Protein AF-A0A239H8T3-F1 (afdb_monomer_lite)

Structure (mmCIF, N/CA/C/O backbone):
data_AF-A0A239H8T3-F1
#
_entry.id   AF-A0A239H8T3-F1
#
loop_
_atom_site.group_PDB
_atom_site.id
_atom_site.type_symbol
_atom_site.label_atom_id
_atom_site.label_alt_id
_atom_site.label_comp_id
_atom_site.label_asym_id
_atom_site.label_entity_id
_atom_site.label_seq_id
_atom_site.pdbx_PDB_ins_code
_atom_site.Cartn_x
_atom_site.Cartn_y
_atom_site.Cartn_z
_atom_site.occupancy
_atom_site.B_iso_or_equiv
_atom_site.auth_seq_id
_atom_site.auth_comp_id
_atom_site.auth_asym_id
_atom_site.auth_atom_id
_atom_site.pdbx_PDB_model_num
ATOM 1 N N . MET A 1 1 ? -16.292 15.828 -3.396 1.00 38.59 1 MET A N 1
ATOM 2 C CA . MET A 1 1 ? -16.364 14.402 -3.014 1.00 38.59 1 MET A CA 1
ATOM 3 C C . MET A 1 1 ? -16.924 14.346 -1.607 1.00 38.59 1 MET A C 1
ATOM 5 O O . MET A 1 1 ? -16.300 14.909 -0.719 1.00 38.59 1 MET A O 1
ATOM 9 N N . SER A 1 2 ? -18.115 13.776 -1.416 1.00 39.41 2 SER A N 1
ATOM 10 C CA . SER A 1 2 ? -18.620 13.500 -0.067 1.00 39.41 2 SER A CA 1
ATOM 11 C C . SER A 1 2 ? -17.857 12.286 0.452 1.00 39.41 2 SER A C 1
ATOM 13 O O . SER A 1 2 ? -17.904 11.229 -0.177 1.00 39.41 2 SER A O 1
ATOM 15 N N . PHE A 1 3 ? -17.076 12.453 1.519 1.00 52.19 3 PHE A N 1
ATOM 16 C CA . PHE A 1 3 ? -16.416 11.324 2.165 1.00 52.19 3 PHE A CA 1
ATOM 17 C C . PHE A 1 3 ? -17.502 10.386 2.695 1.00 52.19 3 PHE A C 1
ATOM 19 O O . PHE A 1 3 ? -18.451 10.830 3.338 1.00 52.19 3 PHE A O 1
ATOM 26 N N . THR A 1 4 ? -17.395 9.098 2.371 1.00 54.81 4 THR A N 1
ATOM 27 C CA . THR A 1 4 ? -18.337 8.059 2.800 1.00 54.81 4 THR A CA 1
ATOM 28 C C . THR A 1 4 ? -18.639 8.177 4.291 1.00 54.81 4 THR A C 1
ATOM 30 O O . THR A 1 4 ? -17.715 8.234 5.101 1.00 54.81 4 THR A O 1
ATOM 33 N N . ASN A 1 5 ? -19.931 8.201 4.632 1.00 66.75 5 ASN A N 1
ATOM 34 C CA . ASN A 1 5 ? -20.439 8.231 6.002 1.00 66.75 5 ASN A CA 1
ATOM 35 C C . ASN A 1 5 ? -19.766 7.119 6.829 1.00 66.75 5 ASN A C 1
ATOM 37 O O . ASN A 1 5 ? -20.035 5.936 6.612 1.00 66.75 5 ASN A O 1
ATOM 41 N N . ARG A 1 6 ? -18.844 7.488 7.728 1.00 79.75 6 ARG A N 1
ATOM 42 C CA . ARG A 1 6 ? -18.224 6.544 8.664 1.00 79.75 6 ARG A CA 1
ATOM 43 C C . ARG A 1 6 ? -19.158 6.396 9.863 1.00 79.75 6 ARG A C 1
ATOM 45 O O . ARG A 1 6 ? -19.309 7.372 10.600 1.00 79.75 6 ARG A O 1
ATOM 52 N N . PRO A 1 7 ? -19.778 5.224 10.093 1.00 85.88 7 PRO A N 1
ATOM 53 C CA . PRO A 1 7 ? -20.494 5.014 11.339 1.00 85.88 7 PRO A CA 1
ATOM 54 C C . PRO A 1 7 ? -19.500 5.123 12.509 1.00 85.88 7 PRO A C 1
ATOM 56 O O . PRO A 1 7 ? -18.361 4.665 12.377 1.00 85.88 7 PRO A O 1
ATOM 59 N N . PRO A 1 8 ? -19.903 5.724 13.639 1.00 90.12 8 PRO A N 1
ATOM 60 C CA . PRO A 1 8 ? -19.062 5.779 14.829 1.00 90.12 8 PRO A CA 1
ATOM 61 C C . PRO A 1 8 ? -18.822 4.369 15.384 1.00 90.12 8 PRO A C 1
ATOM 63 O O . PRO A 1 8 ? -19.664 3.481 15.214 1.00 90.12 8 PRO A O 1
ATOM 66 N N . TRP A 1 9 ? -17.705 4.161 16.084 1.00 92.31 9 TRP A N 1
ATOM 67 C CA . TRP A 1 9 ? -17.278 2.850 16.590 1.00 92.31 9 TRP A CA 1
ATOM 68 C C . TRP A 1 9 ? -18.350 2.133 17.415 1.00 92.31 9 TRP A C 1
ATOM 70 O O . TRP A 1 9 ? -18.563 0.935 17.251 1.00 92.31 9 TRP A O 1
ATOM 80 N N . HIS A 1 10 ? -19.093 2.855 18.256 1.00 90.88 10 HIS A N 1
ATOM 81 C CA . HIS A 1 10 ? -20.145 2.254 19.084 1.00 90.88 10 HIS A CA 1
ATOM 82 C C . HIS A 1 10 ? -21.311 1.660 18.269 1.00 90.88 10 HIS A C 1
ATOM 84 O O . HIS A 1 10 ? -22.061 0.841 18.794 1.00 90.88 10 HIS A O 1
ATOM 90 N N . LYS A 1 11 ? -21.465 2.046 16.993 1.00 91.25 11 LYS A N 1
ATOM 91 C CA . LYS A 1 11 ? -22.441 1.466 16.053 1.00 91.25 11 LYS A CA 1
ATOM 92 C C . LYS A 1 11 ? -21.863 0.333 15.203 1.00 91.25 11 LYS A C 1
ATOM 94 O O . LYS A 1 11 ? -22.571 -0.194 14.348 1.00 91.25 11 LYS A O 1
ATOM 99 N N . ALA A 1 12 ? -20.597 -0.033 15.398 1.00 90.00 12 ALA A N 1
ATOM 100 C CA . ALA A 1 12 ? -20.003 -1.175 14.723 1.00 90.00 12 ALA A CA 1
ATOM 101 C C . ALA A 1 12 ? -20.690 -2.492 15.154 1.00 90.00 12 ALA A C 1
ATOM 103 O O . ALA A 1 12 ? -21.079 -2.622 16.326 1.00 90.00 12 ALA A O 1
ATOM 104 N N . PRO A 1 13 ? -20.815 -3.472 14.235 1.00 90.19 13 PRO A N 1
ATOM 105 C CA . PRO A 1 13 ? -21.296 -4.816 14.550 1.00 90.19 13 PRO A CA 1
ATOM 106 C C . PRO A 1 13 ? -20.614 -5.416 15.790 1.00 90.19 13 PRO A C 1
ATOM 108 O O . PRO A 1 13 ? -19.442 -5.153 16.062 1.00 90.19 13 PRO A O 1
ATOM 111 N N . ALA A 1 14 ? -21.369 -6.168 16.594 1.00 90.69 14 ALA A N 1
ATOM 112 C CA . ALA A 1 14 ? -20.890 -6.663 17.887 1.00 90.69 14 ALA A CA 1
ATOM 113 C C . ALA A 1 14 ? -19.728 -7.658 17.747 1.00 90.69 14 ALA A C 1
ATOM 115 O O . ALA A 1 14 ? -18.782 -7.598 18.526 1.00 90.69 14 ALA A O 1
ATOM 116 N N . ASP A 1 15 ? -19.780 -8.513 16.729 1.00 90.44 15 ASP A N 1
ATOM 117 C CA . ASP A 1 15 ? -18.706 -9.420 16.321 1.00 90.44 15 ASP A CA 1
ATOM 118 C C . ASP A 1 15 ? -17.427 -8.660 15.947 1.00 90.44 15 ASP A C 1
ATOM 120 O O . ASP A 1 15 ? -16.346 -9.003 16.418 1.00 90.44 15 ASP A O 1
ATOM 124 N N . LEU A 1 16 ? -17.546 -7.561 15.195 1.00 89.69 16 LEU A N 1
ATOM 125 C CA . LEU A 1 16 ? -16.412 -6.697 14.871 1.00 89.69 16 LEU A CA 1
ATOM 126 C C . LEU A 1 16 ? -15.812 -6.038 16.123 1.00 89.69 16 LEU A C 1
ATOM 128 O O . LEU A 1 16 ? -14.592 -5.954 16.247 1.00 89.69 16 LEU A O 1
ATOM 132 N N . ARG A 1 17 ? -16.649 -5.571 17.058 1.00 91.69 17 ARG A N 1
ATOM 133 C CA . ARG A 1 17 ? -16.164 -4.997 18.326 1.00 91.69 17 ARG A CA 1
ATOM 134 C C . ARG A 1 17 ? -15.488 -6.050 19.207 1.00 91.69 17 ARG A C 1
ATOM 136 O O . ARG A 1 17 ? -14.507 -5.728 19.866 1.00 91.69 17 ARG A O 1
ATOM 143 N N . ALA A 1 18 ? -15.984 -7.287 19.191 1.00 89.88 18 ALA A N 1
ATOM 144 C CA . ALA A 1 18 ? -15.411 -8.410 19.929 1.00 89.88 18 ALA A CA 1
ATOM 145 C C . ALA A 1 18 ? -14.103 -8.941 19.315 1.00 89.88 18 ALA A C 1
ATOM 147 O O . ALA A 1 18 ? -13.306 -9.547 20.022 1.00 89.88 18 ALA A O 1
ATOM 148 N N . ALA A 1 19 ? -13.859 -8.698 18.024 1.00 89.81 19 ALA A N 1
ATOM 149 C CA . ALA A 1 19 ? -12.634 -9.107 17.337 1.00 89.81 19 ALA A CA 1
ATOM 150 C C . ALA A 1 19 ? -11.400 -8.251 17.690 1.00 89.81 19 ALA A C 1
ATOM 152 O O . ALA A 1 19 ? -10.296 -8.561 17.243 1.00 89.81 19 ALA A O 1
ATOM 153 N N . VAL A 1 20 ? -11.558 -7.166 18.461 1.00 90.19 20 VAL A N 1
ATOM 154 C CA . VAL A 1 20 ? -10.422 -6.363 18.931 1.00 90.19 20 VAL A CA 1
ATOM 155 C C . VAL A 1 20 ? -9.613 -7.174 19.939 1.00 90.19 20 VAL A C 1
ATOM 157 O O . VAL A 1 20 ? -10.063 -7.459 21.045 1.00 90.19 20 VAL A O 1
ATOM 160 N N . CYS A 1 21 ? -8.395 -7.532 19.550 1.00 83.06 21 CYS A N 1
ATOM 161 C CA . CYS A 1 21 ? -7.447 -8.216 20.419 1.00 83.06 21 CYS A CA 1
ATOM 162 C C . CYS A 1 21 ? -6.741 -7.229 21.364 1.00 83.06 21 CYS A C 1
ATOM 164 O O . CYS A 1 21 ? -6.583 -6.051 21.045 1.00 83.06 21 CYS A O 1
ATOM 166 N N . GLY A 1 22 ? -6.247 -7.734 22.498 1.00 84.69 22 GLY A N 1
ATOM 167 C CA . GLY A 1 22 ? -5.386 -6.983 23.423 1.00 84.69 22 GLY A CA 1
ATOM 168 C C . GLY A 1 22 ? -6.052 -6.548 24.731 1.00 84.69 22 GLY A C 1
ATOM 169 O O . GLY A 1 22 ? -5.346 -6.167 25.657 1.00 84.69 22 GLY A O 1
ATOM 170 N N . GLY A 1 23 ? -7.379 -6.643 24.851 1.00 88.31 23 GLY A N 1
ATOM 171 C CA . GLY A 1 23 ? -8.091 -6.363 26.100 1.00 88.31 23 GLY A CA 1
ATOM 172 C C . GLY A 1 23 ? -9.476 -5.761 25.890 1.00 88.31 23 GLY A C 1
ATOM 173 O O . GLY A 1 23 ? -9.924 -5.560 24.763 1.00 88.31 23 GLY A O 1
ATOM 174 N N . GLU A 1 24 ? -10.157 -5.465 26.996 1.00 93.31 24 GLU A N 1
ATOM 175 C CA . GLU A 1 24 ? -11.440 -4.763 26.971 1.00 93.31 24 GLU A CA 1
ATOM 176 C C . GLU A 1 24 ? -11.260 -3.323 26.473 1.00 93.31 24 GLU A C 1
ATOM 178 O O . GLU A 1 24 ? -10.376 -2.603 26.936 1.00 93.31 24 GLU A O 1
ATOM 183 N N . VAL A 1 25 ? -12.119 -2.889 25.548 1.00 95.62 25 VAL A N 1
ATOM 184 C CA . VAL A 1 25 ? -12.152 -1.507 2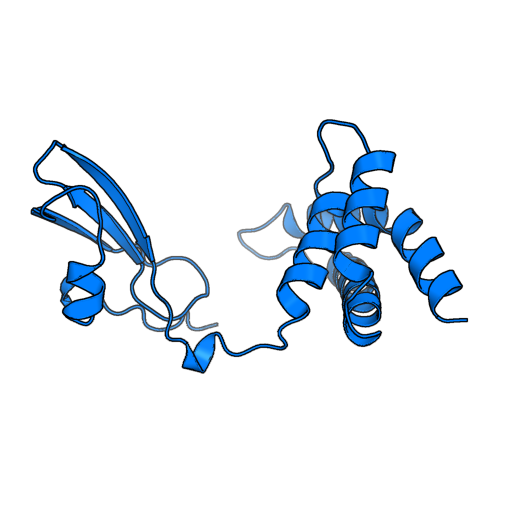5.054 1.00 95.62 25 VAL A CA 1
ATOM 185 C C . VAL A 1 25 ? -12.922 -0.631 26.043 1.00 95.62 25 VAL A C 1
ATOM 187 O O . VAL A 1 25 ? -14.133 -0.783 26.181 1.00 95.62 25 VAL A O 1
ATOM 190 N N . VAL A 1 26 ? -12.242 0.329 26.673 1.00 95.88 26 VAL A N 1
ATOM 191 C CA . VAL A 1 26 ? -12.832 1.227 27.688 1.00 95.88 26 VAL A CA 1
ATOM 192 C C . VAL A 1 26 ? -13.152 2.626 27.155 1.00 95.88 26 VAL A C 1
ATOM 194 O O . VAL A 1 26 ? -13.986 3.328 27.723 1.00 95.88 26 VAL A O 1
ATOM 197 N N . ALA A 1 27 ? -12.529 3.042 26.048 1.00 96.12 27 ALA A N 1
ATOM 198 C CA . ALA A 1 27 ? -12.852 4.294 25.364 1.00 96.12 27 ALA A CA 1
ATOM 199 C C . ALA A 1 27 ? -12.598 4.198 23.853 1.00 96.12 27 ALA A C 1
ATOM 201 O O . ALA A 1 27 ? -11.790 3.391 23.392 1.00 96.12 27 ALA A O 1
ATOM 202 N N . ALA A 1 28 ? -13.273 5.049 23.077 1.00 95.94 28 ALA A N 1
ATOM 203 C CA . ALA A 1 28 ? -13.100 5.138 21.631 1.00 95.94 28 ALA A CA 1
ATOM 204 C C . ALA A 1 28 ? -13.144 6.593 21.158 1.00 95.94 28 ALA A C 1
ATOM 206 O O . ALA A 1 28 ? -14.020 7.363 21.553 1.00 95.94 28 ALA A O 1
ATOM 207 N N . ARG A 1 29 ? -12.219 6.950 20.267 1.00 96.06 29 ARG A N 1
ATOM 208 C CA . ARG A 1 29 ? -12.199 8.226 19.553 1.00 96.06 29 ARG A CA 1
ATOM 209 C C . ARG A 1 29 ? -12.325 7.978 18.056 1.00 96.06 29 ARG A C 1
ATOM 211 O O . ARG A 1 29 ? -11.404 7.441 17.440 1.00 96.06 29 ARG A O 1
ATOM 218 N N . ASP A 1 30 ? -13.442 8.402 17.475 1.00 93.69 30 ASP A N 1
ATOM 219 C CA . ASP A 1 30 ? -13.712 8.237 16.046 1.00 93.69 30 ASP A CA 1
ATOM 220 C C . ASP A 1 30 ? -12.755 9.075 15.176 1.00 93.69 30 ASP A C 1
ATOM 222 O O . ASP A 1 30 ? -12.391 10.211 15.495 1.00 93.69 30 ASP A O 1
ATOM 226 N N . VAL A 1 31 ? -12.331 8.493 14.053 1.00 90.88 31 VAL A N 1
ATOM 227 C CA . VAL A 1 31 ? -11.453 9.107 13.054 1.00 90.88 31 VAL A CA 1
ATOM 228 C C . VAL A 1 31 ? -12.253 9.342 11.778 1.00 90.88 31 VAL A C 1
ATOM 230 O O . VAL A 1 31 ? -12.616 8.411 11.062 1.00 90.88 31 VAL A O 1
ATOM 233 N N . HIS A 1 32 ? -12.498 10.612 11.461 1.00 80.50 32 HIS A N 1
ATOM 234 C CA . HIS A 1 32 ? -13.376 11.013 10.354 1.00 80.50 32 HIS A CA 1
ATOM 235 C C . HIS A 1 32 ? -12.655 11.239 9.005 1.00 80.50 32 HIS A C 1
ATOM 237 O O . HIS A 1 32 ? -13.279 11.675 8.043 1.00 80.50 32 HIS A O 1
ATOM 243 N N . GLY A 1 33 ? -11.356 10.923 8.901 1.00 74.00 33 GLY A N 1
ATOM 244 C CA . GLY A 1 33 ? -10.564 11.039 7.663 1.00 74.00 33 GLY A CA 1
ATOM 245 C C . GLY A 1 33 ? -10.545 9.774 6.785 1.00 74.00 33 GLY A C 1
ATOM 246 O O . GLY A 1 33 ? -11.050 8.721 7.166 1.00 74.00 33 GLY A O 1
ATOM 247 N N . GLY A 1 34 ? -9.917 9.849 5.605 1.00 75.06 34 GLY A N 1
ATOM 248 C CA . GLY A 1 34 ? -9.665 8.702 4.712 1.00 75.06 34 GLY A CA 1
ATOM 249 C C . GLY A 1 34 ? -10.839 8.289 3.809 1.00 75.06 34 GLY A C 1
ATOM 250 O O . GLY A 1 34 ? -11.964 8.739 3.990 1.00 75.06 34 GLY A O 1
ATOM 251 N N . MET A 1 35 ? -10.581 7.400 2.840 1.00 77.25 35 MET A N 1
ATOM 252 C CA . MET A 1 35 ? -11.536 7.083 1.756 1.00 77.25 35 MET A CA 1
ATOM 253 C C . MET A 1 35 ? -12.333 5.780 1.925 1.00 77.25 35 MET A C 1
ATOM 255 O O . MET A 1 35 ? -13.317 5.582 1.225 1.00 77.25 35 MET A O 1
ATOM 259 N N . SER A 1 36 ? -11.942 4.882 2.835 1.00 79.06 36 SER A N 1
ATOM 260 C CA . SER A 1 36 ? -12.648 3.598 2.993 1.00 79.06 36 SER A CA 1
ATOM 261 C C . SER A 1 36 ? -13.980 3.775 3.737 1.00 79.06 36 SER A C 1
ATOM 263 O O . SER A 1 36 ? -13.960 4.423 4.788 1.00 79.06 36 SER A O 1
ATOM 265 N N . PRO A 1 37 ? -15.096 3.185 3.277 1.00 80.19 37 PRO A N 1
ATOM 266 C CA . PRO A 1 37 ? -16.353 3.151 4.027 1.00 80.19 37 PRO A CA 1
ATOM 267 C C . PRO A 1 37 ? -16.228 2.241 5.259 1.00 80.19 37 PRO A C 1
ATOM 269 O O . PRO A 1 37 ? -15.623 1.176 5.177 1.00 80.19 37 PRO A O 1
ATOM 272 N N . GLY A 1 38 ? -16.797 2.654 6.394 1.00 86.19 38 GLY A N 1
ATOM 273 C CA . GLY A 1 38 ? -16.776 1.887 7.649 1.00 86.19 38 GLY A CA 1
ATOM 274 C C . GLY A 1 38 ? -16.128 2.623 8.831 1.00 86.19 38 GLY A C 1
ATOM 275 O O . GLY A 1 38 ? -15.544 3.702 8.649 1.00 86.19 38 GLY A O 1
ATOM 276 N N . PRO A 1 39 ? -16.269 2.080 10.056 1.00 90.31 39 PRO A N 1
ATOM 277 C CA . PRO A 1 39 ? -15.744 2.714 11.257 1.00 90.31 39 PRO A CA 1
ATOM 278 C C . PRO A 1 39 ? -14.212 2.740 11.223 1.00 90.31 39 PRO A C 1
ATOM 280 O O . PRO A 1 39 ? -13.557 1.794 10.777 1.00 90.31 39 PRO A O 1
ATOM 283 N N . ALA A 1 40 ? -13.648 3.843 11.701 1.00 92.56 40 ALA A N 1
ATOM 284 C CA . ALA A 1 40 ? -12.231 3.981 12.000 1.00 92.56 40 ALA A CA 1
ATOM 285 C C . ALA A 1 40 ? -12.119 4.712 13.336 1.00 92.56 40 ALA A C 1
ATOM 287 O O . ALA A 1 40 ? -12.706 5.783 13.484 1.00 92.56 40 ALA A O 1
ATOM 288 N N . ALA A 1 41 ? -11.409 4.140 14.301 1.00 94.31 41 ALA A N 1
ATOM 289 C CA . ALA A 1 41 ? -11.306 4.698 15.640 1.00 94.31 41 ALA A CA 1
ATOM 290 C C . ALA A 1 41 ? -9.962 4.370 16.285 1.00 94.31 41 ALA A C 1
ATOM 292 O O . ALA A 1 41 ? -9.346 3.341 16.012 1.00 94.31 41 ALA A O 1
ATOM 293 N N . ILE A 1 42 ? -9.526 5.262 17.166 1.00 95.69 42 ILE A N 1
ATOM 294 C CA . ILE A 1 42 ? -8.479 4.973 18.138 1.00 95.69 42 ILE A CA 1
ATOM 295 C C . ILE A 1 42 ? -9.173 4.485 19.407 1.00 95.69 42 ILE A C 1
ATOM 297 O O . ILE A 1 42 ? -10.016 5.197 19.954 1.00 95.69 42 ILE A O 1
ATOM 301 N N . LEU A 1 43 ? -8.850 3.273 19.843 1.00 96.50 43 LEU A N 1
ATOM 302 C CA . LEU A 1 43 ? -9.440 2.617 21.004 1.00 96.50 43 LEU A CA 1
ATOM 303 C C . LEU A 1 43 ? -8.439 2.616 22.154 1.00 96.50 43 LEU A C 1
ATOM 305 O O . LEU A 1 43 ? -7.263 2.327 21.939 1.00 96.50 43 LEU A O 1
ATOM 309 N N . THR A 1 44 ? -8.917 2.900 23.360 1.00 97.56 44 THR A N 1
ATOM 310 C CA . THR A 1 44 ? -8.153 2.722 24.597 1.00 97.56 44 THR A CA 1
ATOM 311 C C . THR A 1 44 ? -8.587 1.418 25.245 1.00 97.56 44 THR A C 1
ATOM 313 O O . THR A 1 44 ? -9.784 1.197 25.450 1.00 97.56 44 THR A O 1
ATOM 316 N N . LEU A 1 45 ? -7.618 0.562 25.546 1.00 96.12 45 LEU A N 1
ATOM 317 C CA . LEU A 1 45 ? -7.821 -0.721 26.202 1.00 96.12 45 LEU A CA 1
ATOM 318 C C . LEU A 1 45 ? -7.692 -0.575 27.726 1.00 96.12 45 LEU A C 1
ATOM 320 O O . LEU A 1 45 ? -7.031 0.338 28.221 1.00 96.12 45 LEU A O 1
ATOM 324 N N . ALA A 1 46 ? -8.312 -1.480 28.486 1.00 96.25 46 ALA A N 1
ATOM 325 C CA . ALA A 1 46 ? -8.303 -1.458 29.952 1.00 96.25 46 ALA A CA 1
ATOM 326 C C . ALA A 1 46 ? -6.890 -1.548 30.563 1.00 96.25 46 ALA A C 1
ATOM 328 O O . ALA A 1 46 ? -6.662 -1.067 31.670 1.00 96.25 46 ALA A O 1
ATOM 329 N N . ASN A 1 47 ? -5.935 -2.136 29.838 1.00 94.25 47 ASN A N 1
ATOM 330 C CA . ASN A 1 47 ? -4.527 -2.215 30.234 1.00 94.25 47 ASN A CA 1
ATOM 331 C C . ASN A 1 47 ? -3.732 -0.916 29.958 1.00 94.25 47 ASN A C 1
ATOM 333 O O . ASN A 1 47 ? -2.544 -0.862 30.262 1.00 94.25 47 ASN A O 1
ATOM 337 N N . GLY A 1 48 ? -4.371 0.118 29.397 1.00 95.31 48 GLY A N 1
ATOM 338 C CA . GLY A 1 48 ? -3.756 1.396 29.030 1.00 95.31 48 GLY A CA 1
ATOM 339 C C . GLY A 1 48 ? -3.258 1.475 27.584 1.00 95.31 48 GLY A C 1
ATOM 340 O O . GLY A 1 48 ? -2.920 2.569 27.125 1.00 95.31 48 GLY A O 1
ATOM 341 N N . ASP A 1 49 ? -3.252 0.363 26.842 1.00 95.69 49 ASP A N 1
ATOM 342 C CA . ASP A 1 49 ? -2.805 0.348 25.452 1.00 95.69 49 ASP A CA 1
ATOM 343 C C . ASP A 1 49 ? -3.767 1.106 24.539 1.00 95.69 49 ASP A C 1
ATOM 345 O O . ASP A 1 49 ? -4.967 1.248 24.794 1.00 95.69 49 ASP A O 1
ATOM 349 N N . THR A 1 50 ? -3.225 1.586 23.422 1.00 95.94 50 THR A N 1
ATOM 350 C CA . THR A 1 50 ? -3.996 2.264 22.386 1.00 95.94 50 THR A CA 1
ATOM 351 C C . THR A 1 50 ? -3.872 1.516 21.069 1.00 95.94 50 THR A C 1
ATOM 353 O O . THR A 1 50 ? -2.767 1.316 20.568 1.00 95.94 50 THR A O 1
ATOM 356 N N . VAL A 1 51 ? -5.007 1.145 20.475 1.00 95.19 51 VAL A N 1
ATOM 357 C CA . VAL A 1 51 ? -5.057 0.433 19.191 1.00 95.19 51 VAL A CA 1
ATOM 358 C C . VAL A 1 51 ? -5.845 1.225 18.155 1.00 95.19 51 VAL A C 1
ATOM 360 O O . VAL A 1 51 ? -6.858 1.853 18.462 1.00 95.19 51 VAL A O 1
ATOM 363 N N . PHE A 1 52 ? -5.388 1.208 16.903 1.00 93.81 52 PHE A N 1
ATOM 364 C CA . PHE A 1 52 ? -6.153 1.753 15.784 1.00 93.81 52 PHE A CA 1
ATOM 365 C C . PHE A 1 52 ? -7.003 0.646 15.158 1.00 93.81 52 PHE A C 1
ATOM 367 O O . PHE A 1 52 ? -6.469 -0.303 14.588 1.00 93.81 52 PHE A O 1
ATOM 374 N N . ALA A 1 53 ? -8.324 0.784 15.244 1.00 92.56 53 ALA A N 1
ATOM 375 C CA . ALA A 1 53 ? -9.277 -0.127 14.628 1.00 92.56 53 ALA A CA 1
ATOM 376 C C . ALA A 1 53 ? -9.872 0.508 13.370 1.00 92.56 53 ALA A C 1
ATOM 378 O O . ALA A 1 53 ? -10.356 1.641 13.390 1.00 92.56 53 ALA A O 1
ATOM 379 N N . LYS A 1 54 ? -9.873 -0.242 12.269 1.00 90.94 54 LYS A N 1
ATOM 380 C CA . LYS A 1 54 ? -10.521 0.146 11.017 1.00 90.94 54 LYS A CA 1
ATOM 381 C C . LYS A 1 54 ? -11.169 -1.077 10.399 1.00 90.94 54 LYS A C 1
ATOM 383 O O . LYS A 1 54 ? -10.533 -2.118 10.290 1.00 90.94 54 LYS A O 1
ATOM 388 N N . ALA A 1 55 ? -12.408 -0.923 9.957 1.00 88.56 55 ALA A N 1
ATOM 389 C CA . ALA A 1 55 ? -13.130 -1.991 9.289 1.00 88.56 55 ALA A CA 1
ATOM 390 C C . ALA A 1 55 ? -13.749 -1.509 7.985 1.00 88.56 55 ALA A C 1
ATOM 392 O O . ALA A 1 55 ? -14.084 -0.334 7.821 1.00 88.56 55 ALA A O 1
ATOM 393 N N . VAL A 1 56 ? -13.912 -2.454 7.070 1.00 87.06 56 VAL A N 1
ATOM 394 C CA . VAL A 1 56 ? -14.584 -2.286 5.789 1.00 87.06 56 VAL A CA 1
ATOM 395 C C . VAL A 1 56 ? -15.387 -3.556 5.523 1.00 87.06 56 VAL A C 1
ATOM 397 O O . VAL A 1 56 ? -14.971 -4.644 5.913 1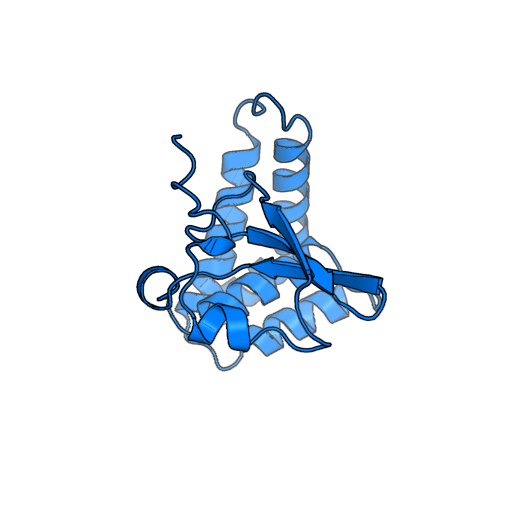.00 87.06 56 VAL A O 1
ATOM 400 N N . SER A 1 57 ? -16.559 -3.429 4.902 1.00 81.12 57 SER A N 1
ATOM 401 C CA . SER A 1 57 ? -17.328 -4.607 4.490 1.00 81.12 57 SER A CA 1
ATOM 402 C C . SER A 1 57 ? -16.591 -5.353 3.373 1.00 81.12 57 SER A C 1
ATOM 404 O O . SER A 1 57 ? -16.050 -4.729 2.459 1.00 81.12 57 SER A O 1
ATOM 406 N N . SER A 1 58 ? -16.623 -6.684 3.400 1.00 80.88 58 SER A N 1
ATOM 407 C CA . SER A 1 58 ? -16.089 -7.515 2.314 1.00 80.88 58 SER A CA 1
ATOM 408 C C . SER A 1 58 ? -16.758 -7.214 0.968 1.00 80.88 58 SER A C 1
ATOM 410 O O . SER A 1 58 ? -16.088 -7.226 -0.059 1.00 80.88 58 SER A O 1
ATOM 412 N N . ALA A 1 59 ? -18.043 -6.840 0.964 1.00 79.81 59 ALA A N 1
ATOM 413 C CA . ALA A 1 59 ? -18.790 -6.522 -0.255 1.00 79.81 59 ALA A CA 1
ATOM 414 C C . ALA A 1 59 ? -18.227 -5.311 -1.020 1.00 79.81 59 ALA A C 1
ATOM 416 O O . ALA A 1 59 ? -18.317 -5.256 -2.241 1.00 79.81 59 ALA A O 1
ATOM 417 N N . VAL A 1 60 ? -17.641 -4.341 -0.311 1.00 78.50 60 VAL A N 1
ATOM 418 C CA . VAL A 1 60 ? -17.032 -3.137 -0.914 1.00 78.50 60 VAL A CA 1
ATOM 419 C C . VAL A 1 60 ? -15.509 -3.242 -1.026 1.00 78.50 60 VAL A C 1
ATOM 421 O O . VAL A 1 60 ? -14.871 -2.335 -1.551 1.00 78.50 60 VAL A O 1
ATOM 424 N N . SER A 1 61 ? -14.938 -4.342 -0.534 1.00 75.62 61 SER A N 1
ATOM 425 C CA . SER A 1 61 ? -13.528 -4.707 -0.684 1.00 75.62 61 SER A CA 1
ATOM 426 C C . SER A 1 61 ? -13.332 -5.830 -1.710 1.00 75.62 61 SER A C 1
ATOM 428 O O . SER A 1 61 ? -12.245 -6.396 -1.796 1.00 75.62 61 SER A O 1
ATOM 430 N N . ALA A 1 62 ? -14.375 -6.176 -2.470 1.00 81.12 62 ALA A N 1
ATOM 431 C CA . ALA A 1 62 ? -14.290 -7.165 -3.530 1.00 81.12 62 ALA A CA 1
ATOM 432 C C . ALA A 1 62 ? -13.480 -6.596 -4.704 1.00 81.12 62 ALA A C 1
ATOM 434 O O . ALA A 1 62 ? -13.849 -5.584 -5.302 1.00 81.12 62 ALA A O 1
ATOM 435 N N . GLY A 1 63 ? -12.373 -7.257 -5.026 1.00 86.06 63 GLY A N 1
ATOM 436 C CA . GLY A 1 63 ? -11.489 -6.923 -6.136 1.00 86.06 63 GLY A CA 1
ATOM 437 C C . GLY A 1 63 ? -10.950 -8.188 -6.791 1.00 86.06 63 GLY A C 1
ATOM 438 O O . GLY A 1 63 ? -11.190 -9.299 -6.316 1.00 86.06 63 GLY A O 1
ATOM 439 N N . ALA A 1 64 ? -10.230 -8.022 -7.898 1.00 93.62 64 ALA A N 1
ATOM 440 C CA . ALA A 1 64 ? -9.509 -9.140 -8.485 1.00 93.62 64 ALA A CA 1
ATOM 441 C C . ALA A 1 64 ? -8.412 -9.615 -7.509 1.00 93.62 64 ALA A C 1
ATOM 443 O O . ALA A 1 64 ? -7.730 -8.762 -6.941 1.00 93.62 64 ALA A O 1
ATOM 444 N N . PRO A 1 65 ? -8.212 -10.934 -7.318 1.00 93.25 65 PRO A N 1
ATOM 445 C CA . PRO A 1 65 ? -7.264 -11.453 -6.324 1.00 93.25 65 PRO A CA 1
ATOM 446 C C . PRO A 1 65 ? -5.818 -10.997 -6.581 1.00 93.25 65 PRO A C 1
ATOM 448 O O . PRO A 1 65 ? -5.067 -10.776 -5.640 1.00 93.25 65 PRO A O 1
ATOM 451 N N . TRP A 1 66 ? -5.470 -10.763 -7.848 1.00 96.38 66 TRP A N 1
ATOM 452 C CA . TRP A 1 66 ? -4.153 -10.305 -8.292 1.00 96.38 66 TRP A CA 1
ATOM 453 C C . TRP A 1 66 ? -3.885 -8.810 -8.053 1.00 96.38 66 TRP A C 1
ATOM 455 O O . TRP A 1 66 ? -2.765 -8.332 -8.247 1.00 96.38 66 TRP A O 1
ATOM 465 N N . LEU A 1 67 ? -4.907 -8.029 -7.676 1.00 95.81 67 LEU A N 1
ATOM 466 C CA . LEU A 1 67 ? -4.797 -6.570 -7.581 1.00 95.81 67 LEU A CA 1
ATOM 467 C C . LEU A 1 67 ? -3.825 -6.140 -6.477 1.00 95.81 67 LEU A C 1
ATOM 469 O O . LEU A 1 67 ? -3.055 -5.202 -6.680 1.00 95.81 67 L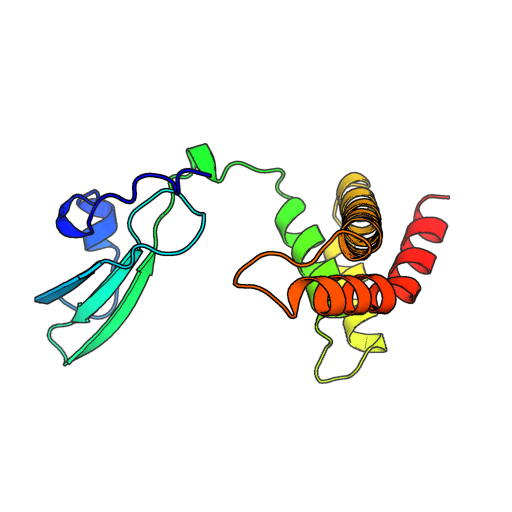EU A O 1
ATOM 473 N N . ASP A 1 68 ? -3.829 -6.837 -5.342 1.00 94.88 68 ASP A N 1
ATOM 474 C CA . ASP A 1 68 ? -2.939 -6.530 -4.221 1.00 94.88 68 ASP A CA 1
ATOM 475 C C . ASP A 1 68 ? -1.474 -6.804 -4.581 1.00 94.88 68 ASP A C 1
ATOM 477 O O . ASP A 1 68 ? -0.608 -5.971 -4.307 1.00 94.88 68 ASP A O 1
ATOM 481 N N . ALA A 1 69 ? -1.198 -7.916 -5.271 1.00 97.56 69 ALA A N 1
ATOM 482 C CA . ALA A 1 69 ? 0.136 -8.235 -5.775 1.00 97.56 69 ALA A CA 1
ATOM 483 C C . ALA A 1 69 ? 0.622 -7.182 -6.781 1.00 97.56 69 ALA A C 1
ATOM 485 O O . ALA A 1 69 ? 1.746 -6.690 -6.669 1.00 97.56 69 ALA A O 1
ATOM 486 N N . ALA A 1 70 ? -0.241 -6.761 -7.712 1.00 97.94 70 ALA A N 1
ATOM 487 C CA . ALA A 1 70 ? 0.082 -5.725 -8.689 1.00 97.94 70 ALA A CA 1
ATOM 488 C C . ALA A 1 70 ? 0.359 -4.358 -8.036 1.00 97.94 70 ALA A C 1
ATOM 490 O O . ALA A 1 70 ? 1.338 -3.687 -8.373 1.00 97.94 70 ALA A O 1
ATOM 491 N N . LEU A 1 71 ? -0.475 -3.945 -7.076 1.00 96.81 71 LEU A N 1
ATOM 492 C CA . LEU A 1 71 ? -0.271 -2.711 -6.316 1.00 96.81 71 LEU A CA 1
ATOM 493 C C . LEU A 1 71 ? 1.036 -2.756 -5.517 1.00 96.81 71 LEU A C 1
ATOM 495 O O . LEU A 1 71 ? 1.799 -1.789 -5.549 1.00 96.81 71 LEU A O 1
ATOM 499 N N . LEU A 1 72 ? 1.315 -3.875 -4.845 1.00 97.38 72 LEU A N 1
ATOM 500 C CA . LEU A 1 72 ? 2.531 -4.051 -4.056 1.00 97.38 72 LEU A CA 1
ATOM 501 C C . LEU A 1 72 ? 3.787 -4.074 -4.934 1.00 97.38 72 LEU A C 1
ATOM 503 O O . LEU A 1 72 ? 4.778 -3.438 -4.584 1.00 97.38 72 LEU A O 1
ATOM 507 N N . ALA A 1 73 ? 3.743 -4.742 -6.089 1.00 97.81 73 ALA A N 1
ATOM 508 C CA . ALA A 1 73 ? 4.846 -4.769 -7.046 1.00 97.81 73 ALA A CA 1
ATOM 509 C C . ALA A 1 73 ? 5.211 -3.354 -7.522 1.00 97.81 73 ALA A C 1
ATOM 511 O O . ALA A 1 73 ? 6.386 -2.979 -7.538 1.00 97.81 73 ALA A O 1
ATOM 512 N N . ALA A 1 74 ? 4.203 -2.537 -7.849 1.00 97.81 74 ALA A N 1
ATOM 513 C CA . ALA A 1 74 ? 4.420 -1.143 -8.213 1.00 97.81 74 ALA A CA 1
ATOM 514 C C . ALA A 1 74 ? 4.974 -0.315 -7.038 1.00 97.81 74 ALA A C 1
ATOM 516 O O . ALA A 1 74 ? 5.889 0.487 -7.229 1.00 97.81 74 ALA A O 1
ATOM 517 N N . ASP A 1 75 ? 4.438 -0.489 -5.826 1.00 96.94 75 ASP A N 1
ATOM 518 C CA . ASP A 1 75 ? 4.829 0.320 -4.667 1.00 96.94 75 ASP A CA 1
ATOM 519 C C . ASP A 1 75 ? 6.234 -0.028 -4.154 1.00 96.94 75 ASP A C 1
ATOM 521 O O . ASP A 1 75 ? 7.001 0.890 -3.885 1.00 96.94 75 ASP A O 1
ATOM 525 N N . VAL A 1 76 ? 6.636 -1.306 -4.121 1.00 96.94 76 VAL A N 1
ATOM 526 C CA . VAL A 1 76 ? 8.002 -1.726 -3.737 1.00 96.94 76 VAL A CA 1
ATOM 527 C C . VAL A 1 76 ? 9.063 -1.059 -4.614 1.00 96.94 76 VAL A C 1
ATOM 529 O O . VAL A 1 76 ? 10.090 -0.603 -4.110 1.00 96.94 76 VAL A O 1
ATOM 532 N N . VAL A 1 77 ? 8.818 -0.947 -5.922 1.00 98.00 77 VAL A N 1
ATOM 533 C CA . VAL A 1 77 ? 9.737 -0.248 -6.832 1.00 98.00 77 VAL A CA 1
ATOM 534 C C . VAL A 1 77 ? 9.639 1.266 -6.664 1.00 98.00 77 VAL A C 1
ATOM 536 O O . VAL A 1 77 ? 10.662 1.939 -6.562 1.00 98.00 77 VAL A O 1
ATOM 539 N N . ALA A 1 78 ? 8.424 1.815 -6.609 1.00 96.94 78 ALA A N 1
ATOM 540 C CA . ALA A 1 78 ? 8.209 3.259 -6.580 1.00 96.94 78 ALA A CA 1
ATOM 541 C C . ALA A 1 78 ? 8.594 3.924 -5.245 1.00 96.94 78 ALA A C 1
ATOM 543 O O . ALA A 1 78 ? 8.973 5.096 -5.235 1.00 96.94 78 ALA A O 1
ATOM 544 N N . ALA A 1 79 ? 8.464 3.212 -4.125 1.00 94.56 79 ALA A N 1
ATOM 545 C CA . ALA A 1 79 ? 8.896 3.648 -2.799 1.00 94.56 79 ALA A CA 1
ATOM 546 C C . ALA A 1 79 ? 10.374 3.318 -2.537 1.00 94.56 79 ALA A C 1
ATOM 548 O O . ALA A 1 79 ? 11.034 4.040 -1.791 1.00 94.56 79 ALA A O 1
ATOM 549 N N . GLY A 1 80 ? 10.891 2.271 -3.187 1.00 93.00 80 GLY A N 1
ATOM 550 C CA . GLY A 1 80 ? 12.246 1.768 -3.012 1.00 93.00 80 GLY A CA 1
ATOM 551 C C . GLY A 1 80 ? 12.337 0.650 -1.972 1.00 93.00 80 GLY A C 1
ATOM 552 O O . GLY A 1 80 ? 11.457 0.459 -1.135 1.00 93.00 80 GLY A O 1
ATOM 553 N N . HIS A 1 81 ? 13.444 -0.088 -2.028 1.00 94.75 81 HIS A N 1
ATOM 554 C CA . HIS A 1 81 ? 13.751 -1.202 -1.134 1.00 94.75 81 HIS A CA 1
ATOM 555 C C . HIS A 1 81 ? 15.064 -0.927 -0.394 1.00 94.75 81 HIS A C 1
ATOM 557 O O . HIS A 1 81 ? 15.976 -0.334 -0.975 1.00 94.75 81 HIS A O 1
ATOM 563 N N . LEU A 1 82 ? 15.179 -1.375 0.862 1.00 95.69 82 LEU A N 1
ATOM 564 C CA . LEU A 1 82 ? 16.377 -1.162 1.693 1.00 95.69 82 LEU A CA 1
ATOM 565 C C . LEU A 1 82 ? 17.645 -1.718 1.025 1.00 95.69 82 LEU A C 1
ATOM 567 O O . LEU A 1 82 ? 18.662 -1.037 0.967 1.00 95.69 82 LEU A O 1
ATOM 571 N N . ASP A 1 83 ? 17.537 -2.903 0.425 1.00 97.56 83 ASP A N 1
ATOM 572 C CA . ASP A 1 83 ? 18.621 -3.551 -0.336 1.00 97.56 83 ASP A CA 1
ATOM 573 C C . ASP A 1 83 ? 18.818 -3.002 -1.766 1.00 97.56 83 ASP A C 1
ATOM 575 O O . ASP A 1 83 ? 19.499 -3.611 -2.593 1.00 97.56 83 ASP A O 1
ATOM 579 N N . GLY A 1 84 ? 18.198 -1.868 -2.093 1.00 97.19 84 GLY A N 1
ATOM 580 C CA . GLY A 1 84 ? 18.397 -1.156 -3.351 1.00 97.19 84 GLY A CA 1
ATOM 581 C C . GLY A 1 84 ? 17.447 -1.538 -4.500 1.00 97.19 84 GLY A C 1
ATOM 582 O O . GLY A 1 84 ? 16.623 -2.455 -4.399 1.00 97.19 84 GLY A O 1
ATOM 583 N N . PRO A 1 85 ? 17.548 -0.817 -5.633 1.00 96.44 85 PRO A N 1
ATOM 584 C CA . PRO A 1 85 ? 16.563 -0.861 -6.718 1.00 96.44 85 PRO A CA 1
ATOM 585 C C . PRO A 1 85 ? 16.518 -2.197 -7.473 1.00 96.44 85 PRO A C 1
ATOM 587 O O . PRO A 1 85 ? 15.453 -2.603 -7.932 1.00 96.44 85 PRO A O 1
ATOM 590 N N . ALA A 1 86 ? 17.643 -2.912 -7.576 1.00 96.69 86 ALA A N 1
ATOM 591 C CA . ALA A 1 86 ? 17.678 -4.228 -8.217 1.00 96.69 86 ALA A CA 1
ATOM 592 C C . ALA A 1 86 ? 16.858 -5.265 -7.431 1.00 96.69 86 ALA A C 1
ATOM 594 O O . ALA A 1 86 ? 16.117 -6.049 -8.025 1.00 96.69 86 ALA A O 1
ATOM 595 N N . THR A 1 87 ? 16.942 -5.232 -6.097 1.00 98.00 87 THR A N 1
ATOM 596 C CA . THR A 1 87 ? 16.114 -6.076 -5.229 1.00 98.00 87 THR A CA 1
ATOM 597 C C . THR A 1 87 ? 14.646 -5.682 -5.326 1.00 98.00 87 THR A C 1
ATOM 599 O O . THR A 1 87 ? 13.819 -6.561 -5.541 1.00 98.00 87 THR A O 1
ATOM 602 N N . ALA A 1 88 ? 14.323 -4.384 -5.287 1.00 97.81 88 ALA A N 1
ATOM 603 C CA . ALA A 1 88 ? 12.946 -3.913 -5.465 1.00 97.81 88 ALA A CA 1
ATOM 604 C C . ALA A 1 88 ? 12.305 -4.470 -6.751 1.00 97.81 88 ALA A C 1
ATOM 606 O O . ALA A 1 88 ? 11.205 -5.018 -6.727 1.00 97.81 88 ALA A O 1
ATOM 607 N N . ARG A 1 89 ? 13.031 -4.383 -7.873 1.00 97.31 89 ARG A N 1
ATOM 608 C CA . ARG A 1 89 ? 12.592 -4.878 -9.185 1.00 97.31 89 ARG A CA 1
ATOM 609 C C . ARG A 1 89 ? 12.408 -6.394 -9.199 1.00 97.31 89 ARG A C 1
ATOM 611 O O . ARG A 1 89 ? 11.394 -6.875 -9.690 1.00 97.31 89 ARG A O 1
ATOM 618 N N . ARG A 1 90 ? 13.357 -7.148 -8.635 1.00 97.25 90 ARG A N 1
ATOM 619 C CA . ARG A 1 90 ? 13.267 -8.613 -8.538 1.00 97.25 90 ARG A CA 1
ATOM 620 C C . ARG A 1 90 ? 12.053 -9.052 -7.719 1.00 97.25 90 ARG A C 1
ATOM 622 O O . ARG A 1 90 ? 11.333 -9.945 -8.151 1.00 97.25 90 ARG A O 1
ATOM 629 N N . GLU A 1 91 ? 11.810 -8.423 -6.570 1.00 97.81 91 GLU A N 1
ATOM 630 C CA . GLU A 1 91 ? 10.646 -8.750 -5.740 1.00 97.81 91 GLU A CA 1
ATOM 631 C C . GLU A 1 91 ? 9.332 -8.379 -6.435 1.00 97.81 91 GLU A C 1
ATOM 633 O O . GLU A 1 91 ? 8.380 -9.152 -6.375 1.00 97.81 91 GLU A O 1
ATOM 638 N N . ALA A 1 92 ? 9.286 -7.259 -7.161 1.00 97.94 92 ALA A N 1
ATOM 639 C CA . ALA A 1 92 ? 8.125 -6.898 -7.971 1.00 97.94 92 ALA A CA 1
ATOM 640 C C . ALA A 1 92 ? 7.826 -7.936 -9.064 1.00 97.94 92 ALA A C 1
ATOM 642 O O . ALA A 1 92 ? 6.678 -8.342 -9.215 1.00 97.94 92 ALA A O 1
ATOM 643 N N . LEU A 1 93 ? 8.844 -8.419 -9.782 1.00 96.94 93 LEU A N 1
ATOM 644 C CA . LEU A 1 93 ? 8.671 -9.498 -10.761 1.00 96.94 93 LEU A CA 1
ATOM 645 C C . LEU A 1 93 ? 8.219 -10.803 -10.095 1.00 96.94 93 LEU A C 1
ATOM 647 O O . LEU A 1 93 ? 7.348 -11.481 -10.625 1.00 96.94 93 LEU A O 1
ATOM 651 N N . ARG A 1 94 ? 8.754 -11.134 -8.913 1.00 97.00 94 ARG A N 1
ATOM 652 C CA . ARG A 1 94 ? 8.339 -12.320 -8.150 1.00 97.00 94 ARG A CA 1
ATOM 653 C C . ARG A 1 94 ? 6.875 -12.242 -7.714 1.00 97.00 94 ARG A C 1
ATOM 655 O O . ARG A 1 94 ? 6.183 -13.247 -7.775 1.00 97.00 94 ARG A O 1
ATOM 662 N N . LEU A 1 95 ? 6.406 -11.067 -7.292 1.00 97.38 95 LEU A N 1
ATOM 663 C CA . LEU A 1 95 ? 4.999 -10.836 -6.942 1.00 97.38 95 LEU A CA 1
ATOM 664 C C . LEU A 1 95 ? 4.060 -11.009 -8.141 1.00 97.38 95 LEU A C 1
ATOM 666 O O . LEU A 1 95 ? 2.907 -11.364 -7.949 1.00 97.38 95 LEU A O 1
ATOM 670 N N . LEU A 1 96 ? 4.545 -10.754 -9.357 1.00 97.19 96 LEU A N 1
ATOM 671 C CA . LEU A 1 96 ? 3.758 -10.844 -10.588 1.00 97.19 96 LEU A CA 1
ATOM 672 C C . LEU A 1 96 ? 3.897 -12.193 -11.312 1.00 97.19 96 LEU A C 1
ATOM 674 O O . LEU A 1 96 ? 3.165 -12.426 -12.268 1.00 97.19 96 LEU A O 1
ATOM 678 N N . ALA A 1 97 ? 4.832 -13.055 -10.902 1.00 95.12 97 ALA A N 1
ATOM 679 C CA . ALA A 1 97 ? 5.231 -14.238 -11.667 1.00 95.12 97 ALA A CA 1
ATOM 680 C C . ALA A 1 97 ? 4.092 -15.248 -11.874 1.00 95.12 97 ALA A C 1
ATOM 682 O O . ALA A 1 97 ? 3.959 -15.796 -12.966 1.00 95.12 97 ALA A O 1
ATOM 683 N N . ASP A 1 98 ? 3.270 -15.451 -10.842 1.00 94.44 98 ASP A N 1
ATOM 684 C CA . ASP A 1 98 ? 2.154 -16.405 -10.851 1.00 94.44 98 ASP A CA 1
ATOM 685 C C . ASP A 1 98 ? 0.795 -15.727 -11.108 1.00 94.44 98 ASP A C 1
ATOM 687 O O . ASP A 1 98 ? -0.254 -16.373 -11.070 1.00 94.44 98 ASP A O 1
ATOM 691 N N . GLU A 1 99 ? 0.804 -14.419 -11.368 1.00 96.81 99 GLU A N 1
ATOM 692 C CA . GLU A 1 99 ? -0.402 -13.626 -11.583 1.00 96.81 99 GLU A CA 1
ATOM 693 C C . GLU A 1 99 ? -0.788 -13.577 -13.068 1.00 96.81 99 GLU A C 1
ATOM 695 O O . GLU A 1 99 ? 0.061 -13.708 -13.956 1.00 96.81 99 GLU A O 1
ATOM 700 N N . PRO A 1 100 ? -2.075 -13.364 -13.394 1.00 96.50 100 PRO A N 1
ATOM 701 C CA . PRO A 1 100 ? -2.494 -13.269 -14.782 1.00 96.50 100 PRO A CA 1
ATOM 702 C C . PRO A 1 100 ? -1.906 -12.015 -15.464 1.00 96.50 100 PRO A C 1
ATOM 704 O O . PRO A 1 100 ? -1.591 -11.026 -14.792 1.00 96.50 100 PRO A O 1
ATOM 707 N N . PRO A 1 101 ? -1.814 -11.984 -16.810 1.00 94.56 101 PRO A N 1
ATOM 708 C CA . PRO A 1 101 ? -1.241 -10.858 -17.559 1.00 94.56 101 PRO A CA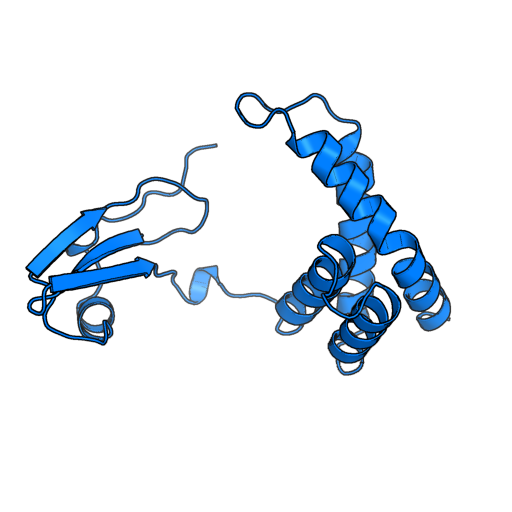 1
ATOM 709 C C . PRO A 1 101 ? -1.863 -9.488 -17.242 1.00 94.56 101 PRO A C 1
ATOM 711 O O . PRO A 1 101 ? -1.222 -8.448 -17.417 1.00 94.56 101 PRO A O 1
ATOM 714 N N . GLU A 1 102 ? -3.114 -9.466 -16.783 1.00 96.12 102 GLU A N 1
ATOM 715 C CA . GLU A 1 102 ? -3.831 -8.286 -16.302 1.00 96.12 102 GLU A CA 1
ATOM 716 C C . GLU A 1 102 ? -3.113 -7.587 -15.142 1.00 96.12 102 GLU A C 1
ATOM 718 O O . GLU A 1 102 ? -3.139 -6.359 -15.088 1.00 96.12 102 GLU A O 1
ATOM 723 N N . ALA A 1 103 ? -2.424 -8.323 -14.266 1.00 96.94 103 ALA A N 1
ATOM 724 C CA . ALA A 1 103 ? -1.669 -7.753 -13.154 1.00 96.94 103 ALA A CA 1
ATOM 725 C C . ALA A 1 103 ? -0.505 -6.884 -13.655 1.00 96.94 103 ALA A C 1
ATOM 727 O O . ALA A 1 103 ? -0.375 -5.719 -13.274 1.00 96.94 103 ALA A O 1
ATOM 728 N N . ALA A 1 104 ? 0.286 -7.399 -14.601 1.00 96.44 104 ALA A N 1
ATOM 729 C CA . ALA A 1 104 ? 1.352 -6.634 -15.249 1.00 96.44 104 ALA A CA 1
ATOM 730 C C . ALA A 1 104 ? 0.797 -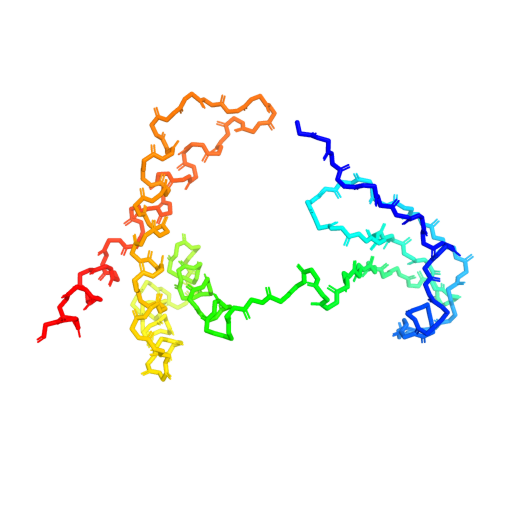5.427 -16.029 1.00 96.44 104 ALA A C 1
ATOM 732 O O . ALA A 1 104 ? 1.308 -4.310 -15.912 1.00 96.44 104 ALA A O 1
ATOM 733 N N . ARG A 1 105 ? -0.299 -5.615 -16.779 1.00 96.31 105 ARG A N 1
ATOM 734 C CA . ARG A 1 105 ? -0.980 -4.522 -17.501 1.00 96.31 105 ARG A CA 1
ATOM 735 C C . ARG A 1 105 ? -1.496 -3.445 -16.553 1.00 96.31 105 ARG A C 1
ATOM 737 O O . ARG A 1 105 ? -1.425 -2.263 -16.886 1.00 96.31 105 ARG A O 1
ATOM 744 N N . PHE A 1 106 ? -1.977 -3.828 -15.373 1.00 97.50 106 PHE A N 1
ATOM 745 C CA . PHE A 1 106 ? -2.389 -2.891 -14.339 1.00 97.50 106 PHE A CA 1
ATOM 746 C C . PHE A 1 106 ? -1.205 -2.060 -13.836 1.00 97.50 106 PHE A C 1
ATOM 748 O O . PHE A 1 106 ? -1.333 -0.841 -13.764 1.00 97.50 106 PHE A O 1
ATOM 755 N N . VAL A 1 107 ? -0.039 -2.663 -13.570 1.00 97.88 107 VAL A N 1
ATOM 756 C CA . VAL A 1 107 ? 1.180 -1.922 -13.182 1.00 97.88 107 VAL A CA 1
ATOM 757 C C . VAL A 1 107 ? 1.586 -0.913 -14.262 1.00 97.88 107 VAL A C 1
ATOM 759 O O . VAL A 1 107 ? 1.853 0.253 -13.955 1.00 97.88 107 VAL A O 1
ATOM 762 N N . ILE A 1 108 ? 1.551 -1.319 -15.536 1.00 97.25 108 ILE A N 1
ATOM 763 C CA . ILE A 1 108 ? 1.824 -0.434 -16.680 1.00 97.25 108 ILE A CA 1
ATOM 764 C C . ILE A 1 108 ? 0.823 0.731 -16.717 1.00 97.25 108 ILE A C 1
ATOM 766 O O . ILE A 1 108 ? 1.214 1.901 -16.802 1.00 97.25 108 ILE A O 1
ATOM 770 N N . ALA A 1 109 ? -0.473 0.433 -16.601 1.00 97.12 109 ALA A N 1
ATOM 771 C CA . ALA A 1 109 ? -1.526 1.442 -16.576 1.00 97.12 109 ALA A CA 1
ATOM 772 C C . ALA A 1 109 ? -1.383 2.389 -15.373 1.00 97.12 109 ALA A C 1
ATOM 774 O O . ALA A 1 109 ? -1.574 3.598 -15.513 1.00 97.12 109 ALA A O 1
ATOM 775 N N . GLN A 1 110 ? -0.996 1.871 -14.207 1.00 97.38 110 GLN A N 1
ATOM 776 C CA . GLN A 1 110 ? -0.792 2.637 -12.984 1.00 97.38 110 GLN A CA 1
ATOM 777 C C . GLN A 1 110 ? 0.357 3.643 -13.136 1.00 97.38 110 GLN A C 1
ATOM 779 O O . GLN A 1 110 ? 0.193 4.814 -12.770 1.00 97.38 110 GLN A O 1
ATOM 784 N N . ALA A 1 111 ? 1.479 3.227 -13.731 1.00 97.38 111 ALA A N 1
ATOM 785 C CA . ALA A 1 111 ? 2.603 4.107 -14.044 1.00 97.38 111 ALA A CA 1
ATOM 786 C C . ALA A 1 111 ? 2.200 5.210 -15.036 1.00 97.38 111 ALA A C 1
ATOM 788 O O . ALA A 1 111 ? 2.461 6.395 -14.799 1.00 97.38 111 ALA A O 1
ATOM 789 N N . GLY A 1 112 ? 1.482 4.843 -16.106 1.00 96.94 112 GLY A N 1
ATOM 790 C CA . GLY A 1 112 ? 0.945 5.790 -17.085 1.00 96.94 112 GLY A CA 1
ATOM 791 C C . GLY A 1 112 ? -0.036 6.791 -16.465 1.00 96.94 112 GLY A C 1
ATOM 792 O O . GLY A 1 112 ? 0.046 7.994 -16.728 1.00 96.94 112 GLY A O 1
ATOM 793 N N . MET A 1 113 ? -0.917 6.325 -15.576 1.00 97.50 113 MET A N 1
ATOM 794 C CA . MET A 1 113 ? -1.851 7.167 -14.830 1.00 97.50 113 MET A CA 1
ATOM 795 C C . MET A 1 113 ? -1.110 8.174 -13.948 1.00 97.50 113 MET A C 1
ATOM 797 O O . MET A 1 113 ? -1.452 9.357 -13.968 1.00 97.50 113 MET A O 1
ATOM 801 N N . TRP A 1 114 ? -0.096 7.748 -13.186 1.00 97.38 114 TRP A N 1
ATOM 802 C CA . TRP A 1 114 ? 0.705 8.670 -12.378 1.00 97.38 114 TRP A CA 1
ATOM 803 C C . TRP A 1 114 ? 1.447 9.673 -13.251 1.00 97.38 114 TRP A C 1
ATOM 805 O O . TRP A 1 114 ? 1.358 10.870 -12.976 1.00 97.38 114 TRP A O 1
ATOM 815 N N . ARG A 1 115 ? 2.081 9.233 -14.345 1.00 97.75 115 ARG A N 1
ATOM 816 C CA . ARG A 1 115 ? 2.759 10.133 -15.284 1.00 97.75 115 ARG A CA 1
ATOM 817 C C . ARG A 1 115 ? 1.806 11.196 -15.821 1.00 97.75 115 ARG A C 1
ATOM 819 O O . ARG A 1 115 ? 2.111 12.383 -15.710 1.00 97.75 115 ARG A O 1
ATOM 826 N N . ARG A 1 116 ? 0.642 10.788 -16.334 1.00 97.75 116 ARG A N 1
ATOM 827 C CA . ARG A 1 116 ? -0.396 11.691 -16.852 1.00 97.75 116 ARG A CA 1
ATOM 828 C C . ARG A 1 116 ? -0.911 12.639 -15.774 1.00 97.75 116 ARG A C 1
ATOM 830 O O . ARG A 1 116 ? -0.933 13.846 -15.971 1.00 97.75 116 ARG A O 1
ATOM 837 N N . ASN A 1 117 ? -1.316 12.117 -14.620 1.00 96.44 117 ASN A N 1
ATOM 838 C CA . ASN A 1 117 ? -1.912 12.938 -13.566 1.00 96.44 117 ASN A CA 1
ATOM 839 C C . ASN A 1 117 ? -0.912 13.930 -12.968 1.00 96.44 117 ASN A C 1
ATOM 841 O O . ASN A 1 117 ? -1.309 14.973 -12.451 1.00 96.44 117 ASN A O 1
ATOM 845 N N . SER A 1 118 ? 0.381 13.640 -13.072 1.00 97.12 118 SER A N 1
ATOM 846 C CA . SER A 1 118 ? 1.428 14.514 -12.574 1.00 97.12 118 SER A CA 1
ATOM 847 C C . SER A 1 118 ? 1.568 15.842 -13.333 1.00 97.12 118 SER A C 1
ATOM 849 O O . SER A 1 118 ? 2.180 16.772 -12.804 1.00 97.12 118 SER A O 1
ATOM 851 N N . THR A 1 119 ? 0.994 15.956 -14.537 1.00 96.44 119 THR A N 1
ATOM 852 C CA . THR A 1 119 ? 0.980 17.194 -15.337 1.00 96.44 119 THR A CA 1
ATOM 853 C C . THR A 1 119 ? -0.249 18.063 -15.066 1.00 96.44 119 THR A C 1
ATOM 855 O O . THR A 1 119 ? -0.357 19.161 -15.605 1.00 96.44 119 THR A O 1
ATOM 858 N N . LEU A 1 120 ? -1.191 17.583 -14.250 1.00 95.38 120 LEU A N 1
ATOM 859 C CA . LEU A 1 120 ? -2.384 18.335 -13.869 1.00 95.38 120 LEU A CA 1
ATOM 860 C C . LEU A 1 120 ? -2.056 19.375 -12.778 1.00 95.38 120 LEU A C 1
ATOM 862 O O . LEU A 1 120 ? -1.089 19.198 -12.029 1.00 95.38 120 LEU A O 1
ATOM 866 N N . PRO A 1 121 ? -2.890 20.420 -12.601 1.00 93.94 121 PRO A N 1
ATOM 867 C CA . PRO A 1 121 ? -2.715 21.398 -11.527 1.00 93.94 121 PRO A CA 1
ATOM 868 C C . PRO A 1 121 ? -2.636 20.747 -10.130 1.00 93.94 121 PRO A C 1
ATOM 870 O O . PRO A 1 121 ? -3.281 19.713 -9.906 1.00 93.94 121 PRO A O 1
ATOM 873 N N . PRO A 1 122 ? -1.863 21.303 -9.177 1.00 90.81 122 PRO A N 1
ATOM 874 C CA . PRO A 1 122 ? -1.811 20.808 -7.801 1.00 90.81 122 PRO A CA 1
ATOM 875 C C . PRO A 1 122 ? -3.190 20.787 -7.131 1.00 90.81 122 PRO A C 1
ATOM 877 O O . PRO A 1 122 ? -4.031 21.646 -7.387 1.00 90.81 122 PRO A O 1
ATOM 880 N N . HIS A 1 123 ? -3.422 19.811 -6.251 1.00 85.88 123 HIS A N 1
ATOM 881 C CA . HIS A 1 123 ? -4.653 19.768 -5.463 1.00 85.88 123 HIS A CA 1
ATOM 882 C C . HIS A 1 123 ? -4.552 20.713 -4.254 1.00 85.88 123 HIS A C 1
ATOM 884 O O . HIS A 1 123 ? -3.525 20.692 -3.566 1.00 85.88 123 HIS A O 1
ATOM 890 N N . PRO A 1 124 ? -5.614 21.477 -3.933 1.00 89.25 124 PRO A N 1
ATOM 891 C CA . PRO A 1 124 ? -5.701 22.190 -2.662 1.00 89.25 124 PRO A CA 1
ATOM 892 C C . PRO A 1 124 ? -5.483 21.229 -1.483 1.00 89.25 124 PRO A C 1
ATOM 894 O O . PRO A 1 124 ? -6.072 20.150 -1.447 1.00 89.25 124 PRO A O 1
ATOM 897 N N . GLY A 1 125 ? -4.605 21.593 -0.545 1.00 88.19 125 GLY A N 1
ATOM 898 C CA . GLY A 1 125 ? -4.273 20.774 0.630 1.00 88.19 125 GLY A CA 1
ATOM 899 C C . GLY A 1 125 ? -3.270 19.633 0.398 1.00 88.19 125 GLY A C 1
ATOM 900 O O . GLY A 1 125 ? -2.844 19.016 1.367 1.00 88.19 125 GLY A O 1
ATOM 901 N N . LEU A 1 126 ? -2.846 19.365 -0.846 1.00 88.75 126 LEU A N 1
ATOM 902 C CA . LEU A 1 126 ? -1.853 18.329 -1.182 1.00 88.75 126 LEU A CA 1
ATOM 903 C C . LEU A 1 126 ? -0.798 18.859 -2.179 1.00 88.75 126 LEU A C 1
ATOM 905 O O . LEU A 1 126 ? -0.683 18.345 -3.299 1.00 88.75 126 LEU A O 1
ATOM 909 N N . PRO A 1 127 ? -0.016 19.894 -1.809 1.00 88.56 127 PRO A N 1
ATOM 910 C CA . PRO A 1 127 ? 0.858 20.611 -2.744 1.00 88.56 127 PRO A CA 1
ATOM 911 C C . PRO A 1 127 ? 1.976 19.740 -3.342 1.00 88.56 127 PRO A C 1
ATOM 913 O O . PRO A 1 127 ? 2.409 19.975 -4.468 1.00 88.56 127 PRO A O 1
ATOM 916 N N . THR A 1 128 ? 2.414 18.694 -2.637 1.00 94.00 128 THR A N 1
ATOM 917 C CA . THR A 1 128 ? 3.497 17.796 -3.075 1.00 94.00 128 THR A CA 1
ATOM 918 C C . THR A 1 128 ? 3.023 16.631 -3.948 1.00 94.00 128 THR A C 1
ATOM 920 O O . THR A 1 128 ? 3.848 15.946 -4.554 1.00 94.00 128 THR A O 1
ATOM 923 N N . HIS A 1 129 ? 1.709 16.413 -4.086 1.00 94.56 129 HIS A N 1
ATOM 924 C CA . HIS A 1 129 ? 1.159 15.214 -4.730 1.00 94.56 129 HIS A CA 1
ATOM 925 C C . HIS A 1 129 ? 1.596 15.056 -6.196 1.00 94.56 129 HIS A C 1
ATOM 927 O O . HIS A 1 129 ? 1.891 13.949 -6.634 1.00 94.56 129 HIS A O 1
ATOM 933 N N . ARG A 1 130 ? 1.718 16.152 -6.958 1.00 96.56 130 ARG A N 1
ATOM 934 C CA . ARG A 1 130 ? 2.162 16.094 -8.366 1.00 96.56 130 ARG A CA 1
ATOM 935 C C . ARG A 1 130 ? 3.626 15.700 -8.508 1.00 96.56 130 ARG A C 1
ATOM 937 O O . ARG A 1 130 ? 3.961 14.903 -9.380 1.00 96.56 130 ARG A O 1
ATOM 944 N N . ALA A 1 131 ? 4.491 16.241 -7.652 1.00 96.06 131 ALA A N 1
ATOM 945 C CA . ALA A 1 131 ? 5.902 15.867 -7.629 1.00 96.06 131 ALA A CA 1
ATOM 946 C C . ALA A 1 131 ? 6.068 14.396 -7.222 1.00 96.06 131 ALA A C 1
ATOM 948 O O . ALA A 1 131 ? 6.818 13.667 -7.863 1.00 96.06 131 ALA A O 1
ATOM 949 N N . TRP A 1 132 ? 5.288 13.946 -6.239 1.00 95.81 132 TRP A N 1
ATOM 950 C CA . TRP A 1 132 ? 5.242 12.546 -5.829 1.00 95.81 132 TRP A CA 1
ATOM 951 C C . TRP A 1 132 ? 4.786 11.621 -6.967 1.00 95.81 132 TRP A C 1
ATOM 953 O O . TRP A 1 132 ? 5.438 10.616 -7.232 1.00 95.81 132 TRP A O 1
ATOM 963 N N . GLN A 1 133 ? 3.738 11.990 -7.718 1.00 97.12 133 GLN A N 1
ATOM 964 C CA . GLN A 1 133 ? 3.278 11.213 -8.879 1.00 97.12 133 GLN A CA 1
ATOM 965 C C . GLN A 1 133 ? 4.363 11.113 -9.964 1.00 97.12 133 GLN A C 1
ATOM 967 O O . GLN A 1 133 ? 4.561 10.035 -10.523 1.00 97.12 133 GLN A O 1
ATOM 972 N N . ARG A 1 134 ? 5.096 12.208 -10.241 1.00 97.56 134 ARG A N 1
ATOM 973 C CA . ARG A 1 134 ? 6.232 12.190 -11.185 1.00 97.56 134 ARG A CA 1
ATOM 974 C C . ARG A 1 134 ? 7.323 11.225 -10.739 1.00 97.56 134 ARG A C 1
ATOM 976 O O . ARG A 1 134 ? 7.765 10.419 -11.550 1.00 97.56 134 ARG A O 1
ATOM 983 N N . ALA A 1 135 ? 7.741 11.316 -9.477 1.00 97.12 135 ALA A N 1
ATOM 984 C CA . ALA A 1 135 ? 8.817 10.493 -8.936 1.00 97.12 135 ALA A CA 1
ATOM 985 C C . ALA A 1 135 ? 8.474 8.999 -9.009 1.00 97.12 135 ALA A C 1
ATOM 987 O O . ALA A 1 135 ? 9.284 8.206 -9.480 1.00 97.12 135 ALA A O 1
ATOM 988 N N . ARG A 1 136 ? 7.243 8.628 -8.638 1.00 97.19 136 ARG A N 1
ATOM 989 C CA . ARG A 1 136 ? 6.787 7.234 -8.710 1.0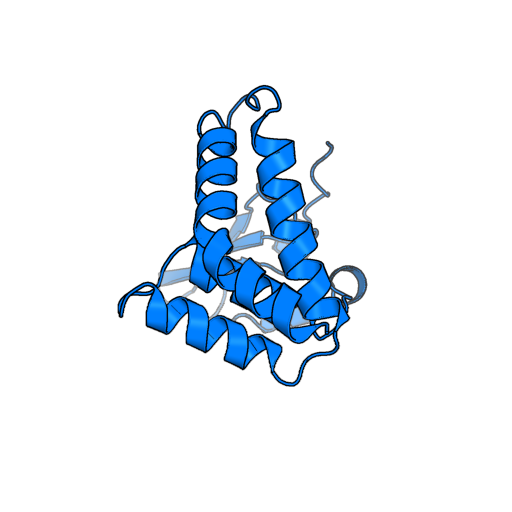0 97.19 136 ARG A CA 1
ATOM 990 C C . ARG A 1 136 ? 6.715 6.693 -10.131 1.00 97.19 136 ARG A C 1
ATOM 992 O O . ARG A 1 136 ? 7.125 5.564 -10.367 1.00 97.19 136 ARG A O 1
ATOM 999 N N . ALA A 1 137 ? 6.220 7.492 -11.075 1.00 97.31 137 ALA A N 1
ATOM 1000 C CA . ALA A 1 137 ? 6.189 7.090 -12.477 1.00 97.31 137 ALA A CA 1
ATOM 1001 C C . ALA A 1 137 ? 7.603 6.871 -13.043 1.00 97.31 137 ALA A C 1
ATOM 1003 O O . ALA A 1 137 ? 7.825 5.876 -13.723 1.00 97.31 137 ALA A O 1
ATOM 1004 N N . ALA A 1 138 ? 8.552 7.762 -12.728 1.00 97.31 138 ALA A N 1
ATOM 1005 C CA . ALA A 1 138 ? 9.941 7.641 -13.173 1.00 97.31 138 ALA A CA 1
ATOM 1006 C C . ALA A 1 138 ? 10.644 6.412 -12.568 1.00 97.31 138 ALA A C 1
ATOM 1008 O O . ALA A 1 138 ? 11.345 5.689 -13.267 1.00 97.31 138 ALA A O 1
ATOM 1009 N N . ALA A 1 139 ? 10.415 6.130 -11.282 1.00 97.19 139 ALA A N 1
ATOM 1010 C CA . ALA A 1 139 ? 11.005 4.973 -10.606 1.00 97.19 139 ALA A CA 1
ATOM 1011 C C . ALA A 1 139 ? 10.586 3.627 -11.228 1.00 97.19 139 ALA A C 1
ATOM 1013 O O . ALA A 1 139 ? 11.343 2.661 -11.164 1.00 97.19 139 ALA A O 1
ATOM 1014 N N . LEU A 1 140 ? 9.402 3.562 -11.847 1.00 97.56 140 LEU A N 1
ATOM 1015 C CA . LEU A 1 140 ? 8.893 2.342 -12.473 1.00 97.56 140 LEU A CA 1
ATOM 1016 C C . LEU A 1 140 ? 9.473 2.062 -13.863 1.00 97.56 140 LEU A C 1
ATOM 1018 O O . LEU A 1 140 ? 9.344 0.932 -14.326 1.00 97.56 140 LEU A O 1
ATOM 1022 N N . GLU A 1 141 ? 10.125 3.025 -14.523 1.00 95.75 141 GLU A N 1
ATOM 1023 C CA . GLU A 1 141 ? 10.609 2.882 -15.908 1.00 95.75 141 GLU A CA 1
ATOM 1024 C C . GLU A 1 141 ? 11.411 1.583 -16.161 1.00 95.75 141 GLU A C 1
ATOM 1026 O O . GLU A 1 141 ? 11.094 0.886 -17.129 1.00 95.75 141 GLU A O 1
ATOM 1031 N N . PRO A 1 142 ? 12.359 1.160 -15.295 1.00 94.81 142 PRO A N 1
ATOM 1032 C CA . PRO A 1 142 ? 13.091 -0.091 -15.502 1.00 94.81 142 PRO A CA 1
ATOM 1033 C C . PRO A 1 142 ? 12.225 -1.349 -15.374 1.00 94.81 142 PRO A C 1
ATOM 1035 O O . PRO A 1 142 ? 12.509 -2.346 -16.033 1.00 94.81 142 PRO A O 1
ATOM 1038 N N . LEU A 1 143 ? 11.198 -1.342 -14.517 1.00 96.19 143 LEU A N 1
ATOM 1039 C CA . LEU A 1 143 ? 10.257 -2.462 -14.402 1.00 96.19 143 LEU A CA 1
ATOM 1040 C C . LEU A 1 143 ? 9.349 -2.524 -15.636 1.00 96.19 143 LEU A C 1
ATOM 1042 O O . LEU A 1 143 ? 9.076 -3.607 -16.139 1.00 96.19 143 LEU A O 1
ATOM 1046 N N . LEU A 1 144 ? 8.914 -1.373 -16.160 1.00 95.25 144 LEU A N 1
ATOM 1047 C CA . LEU A 1 144 ? 8.085 -1.324 -17.367 1.00 95.25 144 LEU A CA 1
ATOM 1048 C C . LEU A 1 144 ? 8.797 -1.932 -18.579 1.00 95.25 144 LEU A C 1
ATOM 1050 O O . LEU A 1 144 ? 8.145 -2.609 -19.367 1.00 95.25 144 LEU A O 1
ATOM 1054 N N . ALA A 1 145 ? 10.110 -1.722 -18.709 1.00 93.50 145 ALA A N 1
ATOM 1055 C CA . ALA A 1 145 ? 10.904 -2.350 -19.762 1.00 93.50 145 ALA A CA 1
ATOM 1056 C C . ALA A 1 145 ? 10.814 -3.886 -19.703 1.00 93.50 145 ALA A C 1
ATOM 1058 O O . ALA A 1 145 ? 10.493 -4.502 -20.715 1.00 93.50 145 ALA A O 1
ATOM 1059 N N . ASP A 1 146 ? 10.975 -4.488 -18.514 1.00 93.06 146 ASP A N 1
ATOM 1060 C CA . ASP A 1 146 ? 10.809 -5.941 -18.359 1.00 93.06 146 ASP A CA 1
ATOM 1061 C C . ASP A 1 146 ? 9.397 -6.377 -18.723 1.00 93.06 146 ASP A C 1
ATOM 1063 O O . ASP A 1 146 ? 9.226 -7.310 -19.494 1.00 93.06 146 ASP A O 1
ATOM 1067 N N . LEU A 1 147 ? 8.376 -5.711 -18.174 1.00 92.19 147 LEU A N 1
ATOM 1068 C CA . LEU A 1 147 ? 6.987 -6.138 -18.347 1.00 92.19 147 LEU A CA 1
ATOM 1069 C C . LEU A 1 147 ? 6.528 -6.047 -19.807 1.00 92.19 147 LEU A C 1
ATOM 1071 O O . LEU A 1 147 ? 5.720 -6.865 -20.238 1.00 92.19 147 LEU A O 1
ATOM 1075 N N . LEU A 1 148 ? 7.030 -5.072 -20.569 1.00 86.75 148 LEU A N 1
ATOM 1076 C CA . LEU A 1 148 ? 6.742 -4.936 -21.998 1.00 86.75 148 LEU A CA 1
ATOM 1077 C C . LEU A 1 148 ? 7.474 -5.985 -22.840 1.00 86.75 148 LEU A C 1
ATOM 1079 O O . LEU A 1 148 ? 6.912 -6.466 -23.823 1.00 86.75 148 LEU A O 1
ATOM 1083 N N . ASP A 1 149 ? 8.689 -6.362 -22.446 1.00 78.62 149 ASP A N 1
ATOM 1084 C CA . ASP A 1 149 ? 9.418 -7.471 -23.063 1.00 78.62 149 ASP A CA 1
ATOM 1085 C C . ASP A 1 149 ? 8.773 -8.823 -22.734 1.00 78.62 149 ASP A C 1
ATOM 1087 O O . ASP A 1 149 ? 8.759 -9.710 -23.578 1.00 78.62 149 ASP A O 1
ATOM 1091 N N . TRP A 1 150 ? 8.169 -8.945 -21.551 1.00 57.34 150 TRP A N 1
ATOM 1092 C CA . TRP A 1 150 ? 7.504 -10.148 -21.046 1.00 57.34 150 TRP A CA 1
ATOM 1093 C C . TRP A 1 150 ? 6.135 -10.428 -21.688 1.00 57.34 150 TRP A C 1
ATOM 1095 O O . TRP A 1 150 ? 5.635 -11.545 -21.609 1.00 57.34 150 TRP A O 1
ATOM 1105 N N . GLN A 1 151 ? 5.505 -9.424 -22.313 1.00 54.81 151 GLN A N 1
ATOM 1106 C CA . GLN A 1 151 ? 4.229 -9.585 -23.032 1.00 54.81 151 GLN A CA 1
ATOM 1107 C C . GLN A 1 151 ? 4.408 -9.943 -24.523 1.00 54.81 151 GLN A C 1
ATOM 1109 O O . GLN A 1 151 ? 3.404 -10.026 -25.237 1.00 54.81 151 GLN A O 1
ATOM 1114 N N . ARG A 1 152 ? 5.650 -10.109 -24.998 1.00 49.34 152 ARG A N 1
ATOM 1115 C CA . ARG A 1 152 ? 5.983 -10.603 -26.344 1.00 49.34 152 ARG A CA 1
ATOM 1116 C C . ARG A 1 152 ? 6.346 -12.079 -26.300 1.00 49.34 152 ARG A C 1
ATOM 1118 O O . ARG A 1 152 ? 5.957 -12.773 -27.263 1.00 49.34 152 ARG A O 1
#

Secondary structure (DSSP, 8-state):
-PPP----GGGS-HHHHHT--SS-EEEEEE---SSSSS-EEEEEETTS-EEEEE---GGGS---TTHHHHHHHHHHHHH--TT-HHHHHHHHHHHHTTS-HHHHHHHHHHHHHHHHHTTSPPBTTBTTHHHHHHHHHHHTHHHHHHHHHHT-

Foldseek 3Di:
DPAADEDEPVPDDPVLQVPDPDAAFPDWDWDPDDRAHYTWIWTQHPVRDIDTDTDHDVVVVDDDPLQVLLVQLLCLQLVDDPVGNVVSLVSSCVSCVPPPLVSLVVNVVQLVVLCVCLPDDADVPGNCSSVSSNSSSVSCVVSNVVSVVVVD

Sequence (152 aa):
MSFTNRPPWHKAPADLRAAVCGGEVVAARDVHGGMSPGPAAILTLANGDTVFAKAVSSAVSAGAPWLDAALLAADVVAAGHLDGPATARREALRLLADEPPEAARFVIAQAGMWRRNSTLPPHPGLPTHRAWQRARAAALEPLLADLLDWQR

pLDDT: mean 90.72, std 10.97, range [38.59, 98.0]

Organism: NCBI:txid560556

Radius of gyration: 19.59 Å; chains: 1; bounding box: 41×39×57 Å